Protein AF-A0A5J4N3R2-F1 (afdb_monomer_lite)

Secondary structure (DSSP, 8-state):
-------TTSPP-EE-------GGGTTSSHHHHHHHHHHHHHHHHH--S-EE----TT-HHHHIIIIIIS---

Structure (mmCIF, N/CA/C/O backbone):
data_AF-A0A5J4N3R2-F1
#
_entry.id   AF-A0A5J4N3R2-F1
#
loop_
_atom_site.group_PDB
_atom_site.id
_atom_site.type_symbol
_atom_site.label_atom_id
_atom_site.label_alt_id
_atom_site.label_comp_i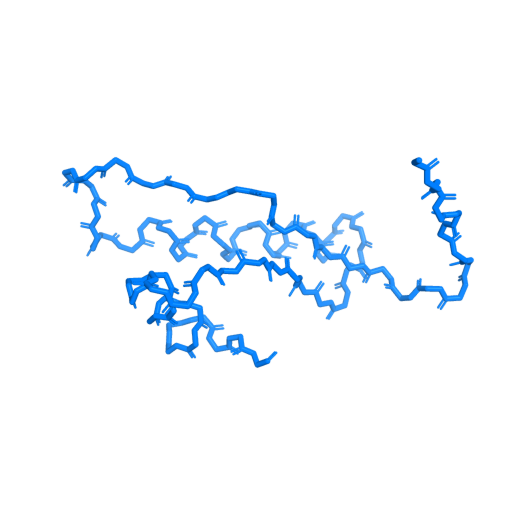d
_atom_site.label_asym_id
_atom_site.label_entity_id
_atom_site.label_seq_id
_atom_site.pdbx_PDB_ins_code
_atom_site.Cartn_x
_atom_site.Cartn_y
_atom_site.Cartn_z
_atom_site.occupancy
_atom_site.B_iso_or_equiv
_atom_site.auth_seq_id
_atom_site.auth_comp_id
_atom_site.auth_asym_id
_atom_site.auth_atom_id
_atom_site.pdbx_PDB_model_num
ATOM 1 N N . HIS A 1 1 ? -13.747 12.360 -21.005 1.00 37.88 1 HIS A N 1
ATOM 2 C CA . HIS A 1 1 ? -12.924 11.181 -20.683 1.00 37.88 1 HIS A CA 1
ATOM 3 C C . HIS A 1 1 ? -11.787 11.149 -21.681 1.00 37.88 1 HIS A C 1
ATOM 5 O O . HIS A 1 1 ? -12.035 10.856 -22.840 1.00 37.88 1 HIS A O 1
ATOM 11 N N . ILE A 1 2 ? -10.597 11.581 -21.271 1.00 46.44 2 ILE A N 1
ATOM 12 C CA . ILE A 1 2 ? -9.408 11.564 -22.124 1.00 46.44 2 ILE A CA 1
ATOM 13 C C . ILE A 1 2 ? -8.637 10.325 -21.680 1.00 46.44 2 ILE A C 1
ATOM 15 O O . ILE A 1 2 ? -8.162 10.283 -20.546 1.00 46.44 2 ILE A O 1
ATOM 19 N N . TYR A 1 3 ? -8.633 9.285 -22.508 1.00 47.31 3 TYR A N 1
ATOM 20 C CA . TYR A 1 3 ? -7.746 8.146 -22.313 1.00 47.31 3 TYR A CA 1
ATOM 21 C C . TYR A 1 3 ? -6.351 8.650 -22.669 1.00 47.31 3 TYR A C 1
ATOM 23 O O . TYR A 1 3 ? -6.100 9.014 -23.814 1.00 47.31 3 TYR A O 1
ATOM 31 N N . ARG A 1 4 ? -5.491 8.796 -21.662 1.00 58.19 4 ARG A N 1
ATOM 32 C CA . ARG A 1 4 ? -4.069 9.036 -21.884 1.00 58.19 4 ARG A CA 1
ATOM 33 C C . ARG A 1 4 ? -3.508 7.699 -22.360 1.00 58.19 4 ARG A C 1
ATOM 35 O O . ARG A 1 4 ? -3.600 6.725 -21.620 1.00 58.19 4 ARG A O 1
ATOM 42 N N . GLU A 1 5 ? -3.055 7.640 -23.605 1.00 58.81 5 GLU A N 1
ATOM 43 C CA . GLU A 1 5 ? -2.258 6.514 -24.091 1.00 58.81 5 GLU A CA 1
ATOM 44 C C . GLU A 1 5 ? -1.001 6.454 -23.211 1.00 58.81 5 GLU A C 1
ATOM 46 O O . GLU A 1 5 ? -0.371 7.488 -22.988 1.00 58.81 5 GLU A O 1
ATOM 51 N N . GLU A 1 6 ? -0.726 5.294 -22.607 1.00 58.75 6 GLU A N 1
ATOM 52 C CA . GLU A 1 6 ? 0.505 5.076 -21.840 1.00 58.75 6 GLU A CA 1
ATOM 53 C C . GLU A 1 6 ? 1.671 5.269 -22.806 1.00 58.75 6 GLU A C 1
ATOM 55 O O . GLU A 1 6 ? 1.783 4.550 -23.804 1.00 58.75 6 GLU A O 1
ATOM 60 N N . ASP A 1 7 ? 2.480 6.297 -22.554 1.00 68.06 7 ASP A N 1
ATOM 61 C CA . ASP A 1 7 ? 3.646 6.569 -23.381 1.00 68.06 7 ASP A CA 1
ATOM 62 C C . ASP A 1 7 ? 4.614 5.391 -23.179 1.00 68.06 7 ASP A C 1
ATOM 64 O O . ASP A 1 7 ? 4.804 4.969 -22.038 1.00 68.06 7 ASP A O 1
ATOM 68 N N . PRO A 1 8 ? 5.229 4.804 -24.216 1.00 63.12 8 PRO A N 1
ATOM 69 C CA . PRO A 1 8 ? 6.257 3.776 -24.032 1.00 63.12 8 PRO A CA 1
ATOM 70 C C . PRO A 1 8 ? 7.427 4.209 -23.124 1.00 63.12 8 PRO A C 1
ATOM 72 O O . PRO A 1 8 ? 8.187 3.355 -22.664 1.00 63.12 8 PRO A O 1
ATOM 75 N N . GLU A 1 9 ? 7.576 5.508 -22.849 1.00 70.62 9 GLU A N 1
ATOM 76 C CA . GLU A 1 9 ? 8.517 6.054 -21.863 1.00 70.62 9 GLU A CA 1
ATOM 77 C C . GLU A 1 9 ? 8.005 6.019 -20.408 1.00 70.62 9 GLU A C 1
ATOM 79 O O . GLU A 1 9 ? 8.798 6.178 -19.470 1.00 70.62 9 GLU A O 1
ATOM 84 N N . ASP A 1 10 ? 6.706 5.793 -20.185 1.00 81.00 10 ASP A N 1
ATOM 85 C CA . ASP A 1 10 ? 6.132 5.704 -18.848 1.00 81.00 10 ASP A CA 1
ATOM 86 C C . ASP A 1 10 ? 6.678 4.468 -18.125 1.00 81.00 10 ASP A C 1
ATOM 88 O O . ASP A 1 10 ? 6.553 3.316 -18.542 1.00 81.00 10 ASP A O 1
ATOM 92 N N . VAL A 1 11 ? 7.290 4.720 -16.973 1.00 87.06 11 VAL A N 1
ATOM 93 C CA . VAL A 1 11 ? 7.787 3.668 -16.094 1.00 87.06 11 VAL A CA 1
ATOM 94 C C . VAL A 1 11 ? 6.607 2.815 -15.613 1.00 87.06 11 VAL A C 1
ATOM 96 O O . VAL A 1 11 ? 5.738 3.369 -14.935 1.00 87.06 11 VAL A O 1
ATOM 99 N N . PRO A 1 12 ? 6.594 1.484 -15.842 1.00 92.19 12 PRO A N 1
ATOM 100 C CA . PRO A 1 12 ? 5.517 0.620 -15.371 1.00 92.19 12 PRO A CA 1
ATOM 101 C C . PRO A 1 12 ? 5.301 0.762 -13.864 1.00 92.19 12 PRO A C 1
ATOM 103 O O . PRO A 1 12 ? 6.255 0.758 -13.075 1.00 92.19 12 PRO A O 1
ATOM 106 N N . TYR A 1 13 ? 4.043 0.869 -13.447 1.00 93.56 13 TYR A N 1
ATOM 107 C CA . TYR A 1 13 ? 3.682 1.025 -12.042 1.00 93.56 13 TYR A CA 1
ATOM 108 C C . TYR A 1 13 ? 2.358 0.336 -11.715 1.00 93.56 13 TYR A C 1
ATOM 110 O O . TYR A 1 13 ? 1.495 0.133 -12.564 1.00 93.56 13 TYR A O 1
ATOM 118 N N . GLY A 1 14 ? 2.200 -0.042 -10.451 1.00 95.00 14 GLY A N 1
ATOM 119 C CA . GLY A 1 14 ? 0.960 -0.613 -9.943 1.00 95.00 14 GLY A CA 1
ATOM 120 C C . GLY A 1 14 ? 0.011 0.465 -9.429 1.00 95.00 14 GLY A C 1
ATOM 121 O O . GLY A 1 14 ? 0.451 1.441 -8.822 1.00 95.00 14 GLY A O 1
ATOM 122 N N . HIS A 1 15 ? -1.297 0.274 -9.590 1.00 95.56 15 HIS A N 1
ATOM 123 C CA . HIS A 1 15 ? -2.303 1.121 -8.947 1.00 95.56 15 HIS A CA 1
ATOM 124 C C . HIS A 1 15 ? -3.260 0.295 -8.086 1.00 95.56 15 HIS A C 1
ATOM 126 O O . HIS A 1 15 ? -3.939 -0.612 -8.576 1.00 95.56 15 HIS A O 1
ATOM 132 N N . VAL A 1 16 ? -3.364 0.621 -6.796 1.00 95.94 16 VAL A N 1
ATOM 133 C CA . VAL A 1 16 ? -4.341 -0.026 -5.910 1.00 95.94 16 VAL A CA 1
ATOM 134 C C . VAL A 1 16 ? -5.688 0.661 -6.063 1.00 95.94 16 VAL A C 1
ATOM 136 O O . VAL A 1 16 ? -5.926 1.740 -5.526 1.00 95.94 16 VAL A O 1
ATOM 139 N N . THR A 1 17 ? -6.596 -0.017 -6.762 1.00 96.56 17 THR A N 1
ATOM 140 C CA . THR A 1 17 ? -7.955 0.488 -7.000 1.00 96.56 17 THR A CA 1
ATOM 141 C C . THR A 1 17 ? -8.800 0.477 -5.723 1.00 96.56 17 THR A C 1
ATOM 143 O O . THR A 1 17 ? -9.542 1.418 -5.447 1.00 96.56 17 THR A O 1
ATOM 146 N N . SER A 1 18 ? -8.713 -0.593 -4.925 1.00 95.75 18 SER A N 1
ATOM 147 C CA . SER A 1 18 ? -9.467 -0.722 -3.677 1.00 95.75 18 SER A CA 1
ATOM 148 C C . SER A 1 18 ? -8.823 -1.730 -2.731 1.00 95.75 18 SER A C 1
ATOM 150 O O . SER A 1 18 ? -8.305 -2.758 -3.161 1.00 95.75 18 SER A O 1
ATOM 152 N N . LEU A 1 19 ? -8.904 -1.451 -1.430 1.00 96.31 19 LEU A N 1
ATOM 153 C CA . LEU A 1 19 ? -8.498 -2.355 -0.359 1.00 96.31 19 LEU A CA 1
ATOM 154 C C . LEU A 1 19 ? -9.493 -2.239 0.796 1.00 96.31 19 LEU A C 1
ATOM 156 O O . LEU A 1 19 ? -9.733 -1.151 1.326 1.00 96.31 19 LEU A O 1
ATOM 160 N N . ALA A 1 20 ? -10.053 -3.368 1.223 1.00 95.94 20 ALA A N 1
ATOM 161 C CA . ALA A 1 20 ? -11.001 -3.402 2.324 1.00 95.94 20 ALA A CA 1
ATOM 162 C C . ALA A 1 20 ? -10.833 -4.659 3.177 1.00 95.94 20 ALA A C 1
ATOM 164 O O . ALA A 1 20 ? -10.637 -5.761 2.677 1.00 95.94 20 ALA A O 1
ATOM 165 N N . VAL A 1 21 ? -10.988 -4.484 4.490 1.00 96.88 21 VAL A N 1
ATOM 166 C CA . VAL A 1 21 ? -11.076 -5.578 5.461 1.00 96.88 21 VAL A CA 1
ATOM 167 C C . VAL A 1 21 ? -12.336 -5.378 6.302 1.00 96.88 21 VAL A C 1
ATOM 169 O O . VAL A 1 21 ? -12.582 -4.285 6.845 1.00 96.88 21 VAL A O 1
ATOM 172 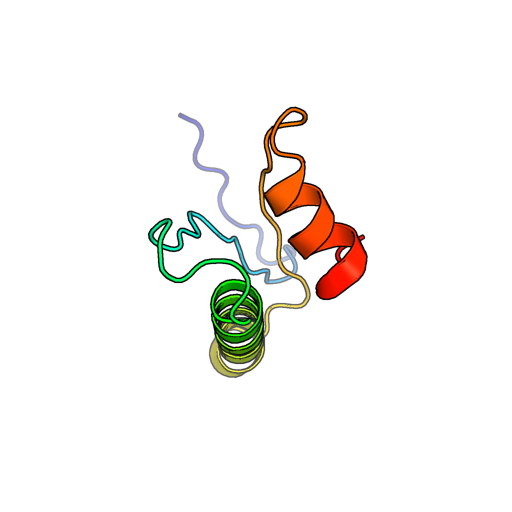N N . LYS A 1 22 ? -13.151 -6.436 6.406 1.00 97.12 22 LYS A N 1
ATOM 173 C CA . LYS A 1 22 ? -14.356 -6.471 7.250 1.00 97.12 22 LYS A CA 1
ATOM 174 C C . LYS A 1 22 ? -13.991 -6.114 8.696 1.00 97.12 22 LYS A C 1
ATOM 176 O O . LYS A 1 22 ? -12.964 -6.552 9.201 1.00 97.12 22 LYS A O 1
ATOM 181 N N . ARG A 1 23 ? -14.837 -5.316 9.364 1.00 95.81 23 ARG A N 1
ATOM 182 C CA . ARG A 1 23 ? -14.550 -4.739 10.696 1.00 95.81 23 ARG A CA 1
ATOM 183 C C . ARG A 1 23 ? -14.045 -5.755 11.737 1.00 95.81 23 ARG A C 1
ATOM 185 O O . ARG A 1 23 ? -13.033 -5.429 12.352 1.00 95.81 23 ARG A O 1
ATOM 192 N N . PRO A 1 24 ? -14.649 -6.951 11.896 1.00 97.81 24 PRO A N 1
ATOM 193 C CA . PRO A 1 24 ? -14.198 -7.927 12.895 1.00 97.81 24 PRO A CA 1
ATOM 194 C C . PRO A 1 24 ? -12.779 -8.463 12.668 1.00 97.81 24 PRO A C 1
ATOM 196 O O . PRO A 1 24 ? -12.148 -8.921 13.607 1.00 97.81 24 PRO A O 1
ATOM 199 N N . TYR A 1 25 ? -12.262 -8.379 11.439 1.00 97.06 25 TYR A N 1
ATOM 200 C CA . TYR A 1 25 ? -10.956 -8.925 11.056 1.00 97.06 25 TYR A CA 1
ATOM 201 C C . TYR A 1 25 ? -9.882 -7.840 10.886 1.00 97.06 25 TYR A C 1
ATOM 203 O O . TYR A 1 25 ? -8.798 -8.081 10.355 1.00 97.06 25 TYR A O 1
ATOM 211 N N . ARG A 1 26 ? -10.173 -6.601 11.294 1.00 95.00 26 ARG A N 1
ATOM 212 C CA . ARG A 1 26 ? -9.182 -5.517 11.269 1.00 95.00 26 ARG A CA 1
ATOM 213 C C . ARG A 1 26 ? -8.155 -5.715 12.385 1.00 95.00 26 ARG A C 1
ATOM 215 O O . ARG A 1 26 ? -8.441 -6.356 13.384 1.00 95.00 26 ARG A O 1
ATOM 222 N N . ARG A 1 27 ? -6.975 -5.102 12.225 1.00 93.50 27 ARG A N 1
ATOM 223 C CA . ARG A 1 27 ? -5.836 -5.174 13.169 1.00 93.50 27 ARG A CA 1
ATOM 224 C C . ARG A 1 27 ? -5.194 -6.563 13.318 1.00 93.50 27 ARG A C 1
ATOM 226 O O . ARG A 1 27 ? -4.365 -6.745 14.193 1.00 93.50 27 ARG A O 1
ATOM 233 N N . LEU A 1 28 ? -5.510 -7.496 12.418 1.00 96.81 28 LEU A N 1
ATOM 234 C CA . LEU A 1 28 ? -4.885 -8.823 12.330 1.00 96.81 28 LEU A CA 1
ATOM 235 C C . LEU A 1 28 ? -3.779 -8.901 11.258 1.00 96.81 28 LEU A C 1
ATOM 237 O O . LEU A 1 28 ? -3.441 -9.981 10.798 1.00 96.81 28 LEU A O 1
ATOM 241 N N . GLY A 1 29 ? -3.284 -7.763 10.759 1.00 95.69 29 GLY A N 1
ATOM 242 C CA . GLY A 1 29 ? -2.262 -7.726 9.699 1.00 95.69 29 GLY A CA 1
ATOM 243 C C . GLY A 1 29 ? -2.758 -8.028 8.276 1.00 95.69 29 GLY A C 1
ATOM 244 O O . GLY A 1 29 ? -2.024 -7.797 7.325 1.00 95.69 29 GLY A O 1
ATOM 245 N N . ILE A 1 30 ? -4.019 -8.436 8.086 1.00 97.69 30 ILE A N 1
ATOM 246 C CA . ILE A 1 30 ? -4.565 -8.858 6.776 1.00 97.69 30 ILE A CA 1
ATOM 247 C C . ILE A 1 30 ? -4.334 -7.823 5.664 1.00 97.69 30 ILE A C 1
ATOM 249 O O . ILE A 1 30 ? -3.893 -8.172 4.576 1.00 97.69 30 ILE A O 1
ATOM 253 N N . ALA A 1 31 ? -4.608 -6.542 5.928 1.00 97.06 31 ALA A N 1
ATOM 254 C CA . ALA A 1 31 ? -4.431 -5.489 4.927 1.00 97.06 31 ALA A CA 1
ATOM 255 C C . ALA A 1 31 ? -2.960 -5.321 4.507 1.00 97.06 31 ALA A C 1
ATOM 257 O O . ALA A 1 31 ? -2.685 -5.092 3.334 1.00 97.06 31 ALA A O 1
ATOM 258 N N . 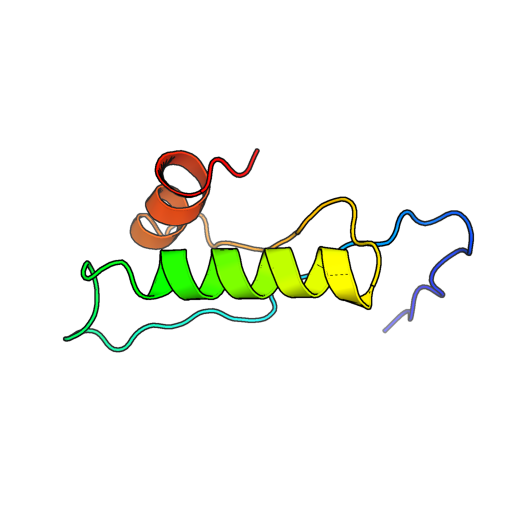GLN A 1 32 ? -2.025 -5.478 5.449 1.00 96.06 32 GLN A N 1
ATOM 259 C CA . GLN A 1 32 ? -0.589 -5.429 5.177 1.00 96.06 32 GLN A CA 1
ATOM 260 C C . GLN A 1 32 ? -0.164 -6.627 4.322 1.00 96.06 32 GLN A C 1
ATOM 262 O O . GLN A 1 32 ? 0.510 -6.448 3.313 1.00 96.06 32 GLN A O 1
ATOM 267 N N . SER A 1 33 ? -0.606 -7.837 4.680 1.00 97.38 33 SER A N 1
ATOM 268 C CA . SER A 1 33 ? -0.311 -9.048 3.908 1.00 97.38 33 SER A CA 1
ATOM 269 C C . SER A 1 33 ? -0.844 -8.959 2.477 1.00 97.38 33 SER A C 1
ATOM 271 O O . SER A 1 33 ? -0.114 -9.272 1.541 1.00 97.38 33 SER A O 1
ATOM 273 N N . LEU A 1 34 ? -2.080 -8.482 2.296 1.00 97.69 34 LEU A N 1
ATOM 274 C CA . LEU A 1 34 ? -2.671 -8.283 0.970 1.00 97.69 34 LEU A CA 1
ATOM 275 C C . LEU A 1 34 ? -1.866 -7.284 0.129 1.00 97.69 34 LEU A C 1
ATOM 277 O O . LEU A 1 34 ? -1.587 -7.565 -1.032 1.00 97.69 34 LEU A O 1
ATOM 281 N N . MET A 1 35 ? -1.457 -6.155 0.714 1.00 97.44 35 MET A N 1
ATOM 282 C CA . MET A 1 35 ? -0.643 -5.153 0.018 1.00 97.44 35 MET A CA 1
ATOM 283 C C . MET A 1 35 ? 0.732 -5.697 -0.375 1.00 97.44 35 MET A C 1
ATOM 285 O O . MET A 1 35 ? 1.144 -5.511 -1.512 1.00 97.44 35 MET A O 1
ATOM 289 N N . ASN A 1 36 ? 1.415 -6.423 0.514 1.00 95.62 36 ASN A N 1
ATOM 290 C CA . ASN A 1 36 ? 2.722 -7.013 0.209 1.00 95.62 36 ASN A CA 1
ATOM 291 C C . ASN A 1 36 ? 2.642 -8.030 -0.936 1.00 95.62 36 ASN A C 1
ATOM 293 O O . ASN A 1 36 ? 3.486 -8.020 -1.830 1.00 95.62 36 ASN A O 1
ATOM 297 N N . LEU A 1 37 ? 1.619 -8.893 -0.922 1.00 97.56 37 LEU A N 1
ATOM 298 C CA . LEU A 1 37 ? 1.394 -9.869 -1.988 1.00 97.56 37 LEU A CA 1
ATOM 299 C C . LEU A 1 37 ? 1.068 -9.182 -3.318 1.00 97.56 37 LEU A C 1
ATOM 301 O O . LEU A 1 37 ? 1.630 -9.553 -4.344 1.00 97.56 37 LEU A O 1
ATOM 305 N N . ALA A 1 38 ? 0.209 -8.159 -3.296 1.00 96.88 38 ALA A N 1
ATOM 306 C CA . ALA A 1 38 ? -0.144 -7.400 -4.490 1.00 96.88 38 ALA A CA 1
ATOM 307 C C . ALA A 1 38 ? 1.073 -6.671 -5.080 1.00 96.88 38 ALA A C 1
ATOM 309 O O . ALA A 1 38 ? 1.356 -6.834 -6.263 1.00 96.88 38 ALA A O 1
ATOM 310 N N . SER A 1 39 ? 1.833 -5.935 -4.261 1.00 94.81 39 SER A N 1
ATOM 311 C CA . SER A 1 39 ? 3.042 -5.230 -4.706 1.00 94.81 39 SER A CA 1
ATOM 312 C C . SER A 1 39 ? 4.074 -6.191 -5.289 1.00 94.81 39 SER A C 1
ATOM 314 O O . SER A 1 39 ? 4.636 -5.922 -6.347 1.00 94.81 39 SER A O 1
ATOM 316 N N . ARG A 1 40 ? 4.288 -7.344 -4.644 1.00 96.31 40 ARG A N 1
ATOM 317 C CA . ARG A 1 40 ? 5.193 -8.375 -5.156 1.00 96.31 40 ARG A CA 1
ATOM 318 C C . ARG A 1 40 ? 4.740 -8.898 -6.520 1.00 96.31 40 ARG A C 1
ATOM 320 O O . ARG A 1 40 ? 5.545 -8.935 -7.444 1.00 96.31 40 ARG A O 1
ATOM 327 N N . ALA A 1 41 ? 3.458 -9.226 -6.668 1.00 97.75 41 ALA A N 1
ATOM 328 C CA . ALA A 1 41 ? 2.911 -9.687 -7.940 1.00 97.75 41 ALA A CA 1
ATOM 329 C C . ALA A 1 41 ? 3.008 -8.617 -9.044 1.00 97.75 41 ALA A C 1
ATOM 331 O O . ALA A 1 41 ? 3.238 -8.963 -10.202 1.00 97.75 41 ALA A O 1
ATOM 332 N N . MET A 1 42 ? 2.870 -7.330 -8.704 1.00 96.75 42 MET A N 1
ATOM 333 C CA . MET A 1 42 ? 3.046 -6.220 -9.650 1.00 96.75 42 MET A CA 1
ATOM 334 C C . MET A 1 42 ? 4.486 -6.134 -10.174 1.00 96.75 42 MET A C 1
ATOM 336 O O . MET A 1 42 ? 4.694 -5.924 -11.368 1.00 96.75 42 MET A O 1
ATOM 340 N N . VAL A 1 43 ? 5.479 -6.343 -9.306 1.00 95.50 43 VAL A N 1
ATOM 341 C CA . VAL A 1 43 ? 6.896 -6.392 -9.704 1.00 95.50 43 VAL A CA 1
ATOM 342 C C . VAL A 1 43 ? 7.179 -7.635 -10.549 1.00 95.50 43 VAL A C 1
ATOM 344 O O . VAL A 1 43 ? 7.731 -7.515 -11.637 1.00 95.50 43 VAL A O 1
ATOM 347 N N . GLU A 1 44 ? 6.783 -8.819 -10.075 1.00 97.62 44 GLU A N 1
ATOM 348 C CA . GLU A 1 44 ? 7.141 -10.101 -10.699 1.00 97.62 44 GLU A CA 1
ATOM 349 C C . GLU A 1 44 ? 6.516 -10.294 -12.086 1.00 97.62 44 GLU A C 1
ATOM 351 O O . GLU A 1 44 ? 7.160 -10.854 -12.967 1.00 97.62 44 GLU A O 1
ATOM 356 N N . ASN A 1 45 ? 5.278 -9.835 -12.294 1.00 97.38 45 ASN A N 1
ATOM 357 C CA . ASN A 1 45 ? 4.551 -10.092 -13.542 1.00 97.38 45 ASN A CA 1
ATOM 358 C C . ASN A 1 45 ? 4.573 -8.909 -14.516 1.00 97.38 45 ASN A C 1
ATOM 360 O O . ASN A 1 45 ? 4.426 -9.110 -15.719 1.00 97.38 45 ASN A O 1
ATOM 364 N N . PHE A 1 46 ? 4.731 -7.682 -14.009 1.00 94.25 46 PHE A N 1
ATOM 365 C CA . PHE A 1 46 ? 4.577 -6.461 -14.808 1.00 94.25 46 PHE A CA 1
ATOM 366 C C . PHE A 1 46 ? 5.763 -5.501 -14.685 1.00 94.25 46 PHE A C 1
ATOM 368 O O . PHE A 1 46 ? 5.725 -4.419 -15.264 1.00 94.25 46 PHE A O 1
ATOM 375 N N . HIS A 1 47 ? 6.818 -5.876 -13.954 1.00 94.06 47 HIS A N 1
ATOM 376 C CA . HIS A 1 47 ? 8.015 -5.052 -13.759 1.00 94.06 47 HIS A CA 1
ATOM 377 C C . HIS A 1 47 ? 7.707 -3.658 -13.181 1.00 94.06 47 HIS A C 1
ATOM 379 O O . HIS A 1 47 ? 8.412 -2.687 -13.462 1.00 94.06 47 HIS A O 1
ATOM 385 N N . ALA A 1 48 ? 6.654 -3.553 -12.360 1.00 94.75 48 ALA A N 1
ATOM 386 C CA . ALA A 1 48 ? 6.26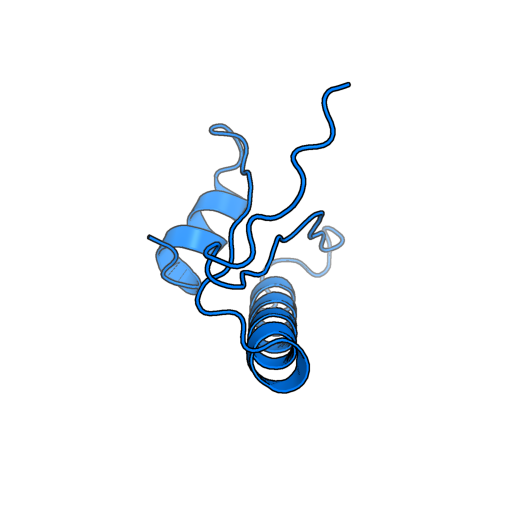5 -2.296 -11.735 1.00 94.75 48 ALA A CA 1
ATOM 387 C C . ALA A 1 48 ? 7.395 -1.747 -10.847 1.00 94.75 48 ALA A C 1
ATOM 389 O O . AL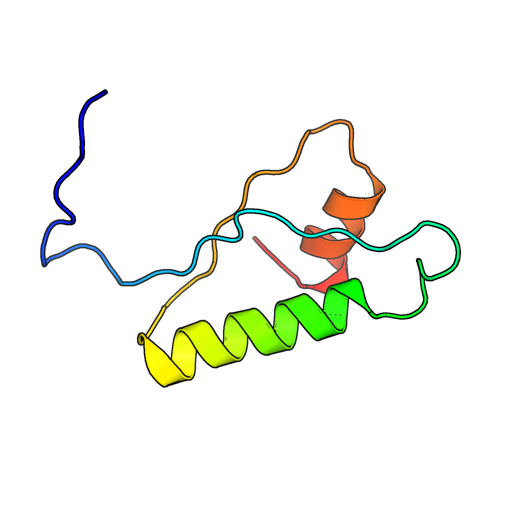A A 1 48 ? 7.914 -2.458 -9.986 1.00 94.75 48 ALA A O 1
ATOM 390 N N . ARG A 1 49 ? 7.760 -0.471 -11.012 1.00 93.31 49 ARG A N 1
ATOM 391 C CA . ARG A 1 49 ? 8.819 0.169 -10.206 1.00 93.31 49 ARG A CA 1
ATOM 392 C C . ARG A 1 49 ? 8.307 0.810 -8.924 1.00 93.31 49 ARG A C 1
ATOM 394 O O . ARG A 1 49 ? 9.078 0.998 -7.989 1.00 93.31 49 ARG A O 1
ATOM 401 N N . TYR A 1 50 ? 7.026 1.154 -8.885 1.00 91.88 50 TYR A N 1
ATOM 402 C CA . TYR A 1 50 ? 6.363 1.709 -7.711 1.00 91.88 50 TYR A CA 1
ATOM 403 C C . TYR A 1 50 ? 4.874 1.357 -7.719 1.00 91.88 50 TYR A C 1
ATOM 405 O O . TYR A 1 50 ? 4.331 0.884 -8.720 1.00 91.88 50 TYR A O 1
ATOM 413 N N . VAL A 1 51 ? 4.214 1.575 -6.581 1.00 93.25 51 VAL A N 1
ATOM 414 C CA . VAL A 1 51 ? 2.771 1.388 -6.421 1.00 93.25 51 VAL A CA 1
ATOM 415 C C . VAL A 1 51 ? 2.152 2.706 -5.987 1.00 93.25 51 VAL A C 1
ATOM 417 O O . VAL A 1 51 ? 2.614 3.335 -5.040 1.00 93.25 51 VAL A O 1
ATOM 420 N N . SER A 1 52 ? 1.087 3.111 -6.667 1.00 94.12 52 SER A N 1
ATOM 421 C CA . SER A 1 52 ? 0.315 4.311 -6.362 1.00 94.12 52 SER A CA 1
ATOM 422 C C . SER A 1 52 ? -1.065 3.956 -5.811 1.00 94.12 52 SER A C 1
ATOM 424 O O . SER A 1 52 ? -1.628 2.893 -6.091 1.00 94.12 52 SER A O 1
ATOM 426 N N . LEU A 1 53 ? -1.627 4.858 -5.008 1.00 95.56 53 LEU A N 1
ATOM 427 C CA . LEU A 1 53 ? -2.989 4.758 -4.489 1.00 95.56 53 LEU A CA 1
ATOM 428 C C . LEU A 1 53 ? -3.511 6.135 -4.088 1.00 95.56 53 LEU A C 1
ATOM 430 O O . LEU A 1 53 ? -2.741 7.064 -3.856 1.00 95.56 53 LEU A O 1
ATOM 434 N N . HIS A 1 54 ? -4.829 6.246 -3.939 1.00 94.81 54 HIS A N 1
ATOM 435 C CA . HIS A 1 54 ? -5.467 7.425 -3.362 1.00 94.81 54 HIS A CA 1
ATOM 436 C C . HIS A 1 54 ? -6.075 7.093 -2.001 1.00 94.81 54 HIS A C 1
ATOM 438 O O . HIS A 1 54 ? -6.802 6.111 -1.841 1.00 94.81 54 HIS A O 1
ATOM 444 N N . VAL A 1 55 ? -5.834 7.952 -1.010 1.00 95.00 55 VAL A N 1
ATOM 445 C CA . VAL A 1 55 ? -6.419 7.829 0.328 1.00 95.00 55 VAL A CA 1
ATOM 446 C C . VAL A 1 55 ? -7.068 9.141 0.753 1.00 95.00 55 VAL A C 1
ATOM 448 O O . VAL A 1 55 ? -6.539 10.232 0.555 1.00 95.00 55 VAL A O 1
ATOM 451 N N . ARG A 1 56 ? -8.259 9.051 1.355 1.00 95.62 56 ARG A N 1
ATOM 452 C CA . ARG A 1 56 ? -8.947 10.227 1.902 1.00 95.62 56 ARG A CA 1
ATOM 453 C C . ARG A 1 56 ? -8.187 10.748 3.120 1.00 95.62 56 ARG A C 1
ATOM 455 O O . ARG A 1 56 ? -7.930 9.978 4.043 1.00 95.62 56 ARG A O 1
ATOM 462 N N . LYS A 1 57 ? -7.964 12.066 3.193 1.00 94.75 57 LYS A N 1
ATOM 463 C CA . LYS A 1 57 ? -7.295 12.739 4.329 1.00 94.75 57 LYS A CA 1
ATOM 464 C C . LYS A 1 57 ? -7.916 12.412 5.696 1.00 94.75 57 LYS A C 1
ATOM 466 O O . LYS A 1 57 ? -7.223 12.407 6.706 1.00 94.75 57 LYS A O 1
ATOM 471 N N . SER A 1 58 ? -9.219 12.130 5.742 1.00 97.38 58 SER A N 1
ATOM 472 C CA . SER A 1 58 ? -9.934 11.769 6.971 1.00 97.38 58 SER A CA 1
ATOM 473 C C . SER A 1 58 ? -9.746 10.309 7.406 1.00 97.38 58 SER A C 1
ATOM 475 O O . SER A 1 58 ? -10.061 9.965 8.545 1.00 97.38 58 SER A O 1
ATOM 477 N N . ASN A 1 59 ? -9.222 9.430 6.546 1.00 95.75 59 ASN A N 1
ATOM 478 C CA . ASN A 1 59 ? -9.075 8.007 6.843 1.00 95.75 59 ASN A CA 1
ATOM 479 C C . ASN A 1 59 ? -7.766 7.717 7.597 1.00 95.75 59 ASN A C 1
ATOM 481 O O . ASN A 1 59 ? -6.800 7.202 7.038 1.00 95.75 59 ASN A O 1
ATOM 485 N N . ARG A 1 60 ? -7.749 8.024 8.898 1.00 95.06 60 ARG A N 1
ATOM 486 C CA . ARG A 1 60 ? -6.570 7.858 9.773 1.00 95.06 60 ARG A CA 1
ATOM 487 C C . ARG A 1 60 ? -6.034 6.428 9.836 1.00 95.06 60 ARG A C 1
ATOM 489 O O . ARG A 1 60 ? -4.826 6.236 9.937 1.00 95.06 60 ARG A O 1
ATOM 496 N N . ALA A 1 61 ? -6.916 5.432 9.761 1.00 93.69 61 ALA A N 1
ATOM 497 C CA . ALA A 1 61 ? -6.513 4.030 9.788 1.00 93.69 61 ALA A CA 1
ATOM 498 C C . ALA A 1 61 ? -5.732 3.641 8.524 1.00 93.69 61 ALA A C 1
ATOM 500 O O . ALA A 1 61 ? -4.692 2.999 8.631 1.00 93.69 61 ALA A O 1
ATOM 501 N N . ALA A 1 62 ? -6.206 4.060 7.346 1.00 94.50 62 ALA A N 1
ATOM 502 C CA . ALA A 1 62 ? -5.509 3.800 6.090 1.00 94.50 62 ALA A CA 1
ATOM 503 C C . ALA A 1 62 ? -4.198 4.590 5.989 1.00 94.50 62 ALA A C 1
ATOM 505 O O . ALA A 1 62 ? -3.191 4.016 5.604 1.00 94.50 62 ALA A O 1
ATOM 506 N N . LEU A 1 63 ? -4.185 5.859 6.414 1.00 95.38 63 LEU A N 1
ATOM 507 C CA . LEU A 1 63 ? -2.952 6.655 6.482 1.00 95.38 63 LEU A CA 1
ATOM 508 C C . LEU A 1 63 ? -1.892 5.974 7.358 1.00 95.38 63 LEU A C 1
ATOM 510 O O . LEU A 1 63 ? -0.762 5.796 6.931 1.00 95.38 63 LEU A O 1
ATOM 514 N N . THR A 1 64 ? -2.284 5.488 8.542 1.00 93.94 64 THR A N 1
ATOM 515 C CA . THR A 1 64 ? -1.374 4.744 9.430 1.00 93.94 64 THR A CA 1
ATOM 516 C C . THR A 1 64 ? -0.823 3.485 8.757 1.00 93.94 64 THR A C 1
ATOM 518 O O . THR A 1 64 ? 0.370 3.215 8.857 1.00 93.94 64 THR A O 1
ATOM 521 N N . LEU A 1 65 ? -1.678 2.724 8.068 1.00 92.94 65 LEU A N 1
ATOM 522 C CA . LEU A 1 65 ? -1.259 1.530 7.336 1.00 92.94 65 LEU A CA 1
ATOM 523 C C . LEU A 1 65 ? -0.242 1.875 6.237 1.00 92.94 65 LEU A C 1
ATOM 525 O O . LEU A 1 65 ? 0.806 1.238 6.172 1.00 92.94 65 LEU A O 1
ATOM 529 N N . TYR A 1 66 ? -0.533 2.863 5.390 1.00 94.81 66 TYR A N 1
ATOM 530 C CA . TYR A 1 66 ? 0.322 3.187 4.247 1.00 94.81 66 TYR A CA 1
ATOM 531 C C . TYR A 1 66 ? 1.632 3.860 4.674 1.00 94.81 66 TYR A C 1
ATOM 533 O O . TYR A 1 66 ? 2.695 3.385 4.294 1.00 94.81 66 TYR A O 1
ATOM 541 N N . GLU A 1 67 ? 1.581 4.886 5.525 1.00 92.69 67 GLU A N 1
ATOM 542 C CA . GLU A 1 67 ? 2.769 5.661 5.914 1.00 92.69 67 GLU A CA 1
ATOM 543 C C . GLU A 1 67 ? 3.653 4.906 6.916 1.00 92.69 67 GLU A C 1
ATOM 545 O O . GLU A 1 67 ? 4.868 4.839 6.760 1.00 92.69 67 GLU A O 1
ATOM 550 N N . LYS A 1 68 ? 3.063 4.324 7.971 1.00 89.75 68 LYS A N 1
ATOM 551 C CA . LYS A 1 68 ? 3.847 3.776 9.095 1.00 89.75 68 LYS A CA 1
ATOM 552 C C . LYS A 1 68 ? 4.136 2.290 8.965 1.00 89.75 68 LYS A C 1
ATOM 554 O O . LYS A 1 68 ? 5.195 1.840 9.386 1.00 89.75 68 LYS A O 1
ATOM 559 N N . THR A 1 69 ? 3.182 1.515 8.454 1.00 89.50 69 THR A N 1
ATOM 560 C CA . THR A 1 69 ? 3.322 0.053 8.378 1.00 89.50 69 THR A CA 1
ATOM 561 C C . THR A 1 69 ? 3.951 -0.392 7.064 1.00 89.50 69 THR A C 1
ATOM 563 O O . THR A 1 69 ? 4.776 -1.300 7.071 1.00 89.50 69 THR A O 1
ATOM 566 N N . LEU A 1 70 ? 3.560 0.230 5.950 1.00 90.19 70 LEU A N 1
ATOM 567 C CA . LEU A 1 70 ? 4.029 -0.130 4.611 1.00 90.19 70 LEU A CA 1
ATOM 568 C C . LEU A 1 70 ? 5.103 0.817 4.059 1.00 90.19 70 LEU A C 1
ATOM 570 O O . LEU A 1 70 ? 5.670 0.508 3.020 1.00 90.19 70 LEU A O 1
ATOM 574 N N . GLN A 1 71 ? 5.394 1.926 4.752 1.00 88.75 71 GLN A N 1
ATOM 575 C CA . GLN A 1 71 ? 6.433 2.897 4.382 1.00 88.75 71 GLN A CA 1
ATOM 576 C C . GLN A 1 71 ? 6.249 3.488 2.975 1.00 88.75 71 GLN 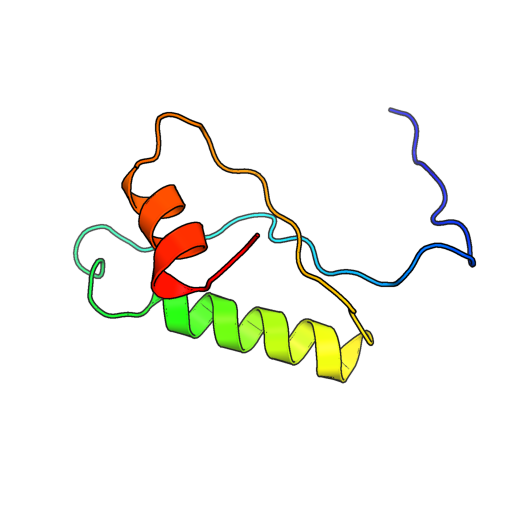A C 1
ATOM 578 O O . GLN A 1 71 ? 7.216 3.728 2.257 1.00 88.75 71 GLN A O 1
ATOM 583 N N . PHE A 1 72 ? 4.998 3.724 2.577 1.00 85.38 72 PHE A N 1
ATOM 584 C CA . PHE A 1 72 ? 4.696 4.472 1.360 1.00 85.38 72 PHE A CA 1
ATOM 585 C C . PHE A 1 72 ? 5.116 5.933 1.576 1.00 85.38 72 PHE A C 1
ATOM 587 O O . PHE A 1 72 ? 4.796 6.511 2.620 1.00 85.38 72 PHE A O 1
ATOM 594 N N . ALA A 1 73 ? 5.828 6.492 0.596 1.00 66.69 73 ALA A N 1
ATOM 595 C CA . ALA A 1 73 ? 6.324 7.867 0.568 1.00 66.69 73 ALA A CA 1
ATOM 596 C C . ALA A 1 73 ? 5.688 8.649 -0.586 1.00 66.69 73 ALA A C 1
ATOM 598 O O . ALA A 1 73 ? 5.478 8.033 -1.658 1.00 66.69 73 ALA A O 1
#

Radius of gyration: 14.14 Å; chains: 1; bounding box: 23×23×37 Å

Foldseek 3Di:
DDPDDQDPPDQAAAEDPDDDDDPVCPPVCVRVVVVVVRRVCSCVPPVHPYYDYDDDPPCPVVCCCQCPVVNPD

InterPro domains:
  IPR000182 GNAT domain [PF00583] (8-71)
  IPR000182 GNAT domain [PS51186] (1-73)
  IPR016181 Acyl-CoA N-acyltransferase [SSF55729] (11-68)
  IPR045047 N-acetyltransferase Ard1-like [PTHR23091] (5-72)

Organism: NCBI:txid34504

Sequence (73 aa):
HIYREEDPEDVPYGHVTSLAVKRPYRRLGIAQSLMNLASRAMVENFHARYVSLHVRKSNRAALTLYEKTLQFA

pLDDT: mean 89.55, std 13.58, range [37.88, 97.81]